Protein AF-A0A1V6M3L2-F1 (afdb_monomer_lite)

Secondary structure (DSSP, 8-state):
-HHHHHHHHHHHSS---EEE--GGG-SHHHHHHHHHTT-EEE---TTHHHHHTT-TTSGGGTTSGGGEEEETTTTEEEE---------

pLDDT: mean 89.03, std 13.83, range [39.44, 98.56]

Structure (mmCIF, N/CA/C/O backbone):
data_AF-A0A1V6M3L2-F1
#
_entry.id   AF-A0A1V6M3L2-F1
#
loop_
_atom_site.group_PDB
_atom_site.id
_atom_site.type_symbol
_atom_site.label_atom_id
_atom_site.label_alt_id
_atom_site.label_comp_id
_atom_site.label_asym_id
_atom_site.label_entity_id
_atom_site.label_seq_id
_atom_site.pdbx_PDB_ins_code
_atom_site.Cartn_x
_atom_site.Cartn_y
_atom_site.Cartn_z
_atom_site.occupancy
_atom_site.B_iso_or_equiv
_atom_site.auth_seq_id
_atom_site.auth_comp_id
_atom_site.auth_asym_id
_atom_site.auth_atom_id
_atom_site.pdbx_PDB_model_num
ATOM 1 N N . MET A 1 1 ? 2.131 0.697 9.843 1.00 93.44 1 MET A N 1
ATOM 2 C CA . MET A 1 1 ? 0.720 0.969 10.192 1.00 93.44 1 MET A CA 1
ATOM 3 C C . MET A 1 1 ? 0.216 0.106 11.336 1.00 93.44 1 MET A C 1
ATOM 5 O O . MET A 1 1 ? -0.455 0.655 12.196 1.00 93.44 1 MET A O 1
ATOM 9 N N . LYS A 1 2 ? 0.561 -1.190 11.388 1.00 97.19 2 LYS A N 1
ATOM 10 C CA . LYS A 1 2 ? 0.191 -2.107 12.480 1.00 97.19 2 LYS A CA 1
ATOM 11 C C . LYS A 1 2 ? 0.144 -1.474 13.887 1.00 97.19 2 LYS A C 1
ATOM 13 O O . LYS A 1 2 ? -0.933 -1.490 14.471 1.00 97.19 2 LYS A O 1
ATOM 18 N N . PRO A 1 3 ? 1.221 -0.840 14.403 1.00 97.38 3 PRO A N 1
ATOM 19 C CA . PRO A 1 3 ? 1.193 -0.277 15.757 1.00 97.38 3 PRO A CA 1
ATOM 20 C C . PRO A 1 3 ? 0.152 0.839 15.935 1.00 97.38 3 PRO A C 1
ATOM 22 O O . PRO A 1 3 ? -0.440 0.962 16.999 1.00 97.38 3 PRO A O 1
ATOM 25 N N . VAL A 1 4 ? -0.104 1.636 14.893 1.00 97.00 4 VAL A N 1
ATOM 26 C CA . VAL A 1 4 ? -1.088 2.729 14.931 1.00 97.00 4 VAL A CA 1
ATOM 27 C C . VAL A 1 4 ? -2.513 2.177 14.958 1.00 97.00 4 VAL A C 1
ATOM 29 O O . VAL A 1 4 ? -3.338 2.669 15.727 1.00 97.00 4 VAL A O 1
ATOM 32 N N . ILE A 1 5 ? -2.796 1.137 14.165 1.00 97.94 5 ILE A N 1
ATOM 33 C CA . ILE A 1 5 ? -4.109 0.478 14.153 1.00 97.94 5 ILE A CA 1
ATOM 34 C C . ILE A 1 5 ? -4.365 -0.205 15.498 1.00 97.94 5 ILE A C 1
ATOM 36 O O . ILE A 1 5 ? -5.373 0.080 16.132 1.00 97.94 5 ILE A O 1
ATOM 40 N N . GLU A 1 6 ? -3.431 -1.028 15.982 1.00 98.12 6 GLU A N 1
ATOM 41 C CA . GLU A 1 6 ? -3.587 -1.745 17.258 1.00 98.12 6 GLU A CA 1
ATOM 42 C C . GLU A 1 6 ? -3.780 -0.781 18.437 1.00 98.12 6 GLU A C 1
ATOM 44 O O . GLU A 1 6 ? -4.633 -1.007 19.297 1.00 98.12 6 GLU A O 1
ATOM 49 N N . GLN A 1 7 ? -3.041 0.333 18.459 1.00 98.56 7 GLN A N 1
ATOM 50 C CA . GLN A 1 7 ? -3.214 1.345 19.495 1.00 98.56 7 GLN A CA 1
ATOM 51 C C . GLN A 1 7 ? -4.561 2.072 19.378 1.00 98.56 7 GLN A C 1
ATOM 53 O O . GLN A 1 7 ? -5.183 2.358 20.399 1.00 98.56 7 GLN A O 1
ATOM 58 N N . THR A 1 8 ? -5.029 2.358 18.160 1.00 98.12 8 THR A N 1
ATOM 59 C CA . THR A 1 8 ? -6.345 2.975 17.928 1.00 98.12 8 THR A CA 1
ATOM 60 C C . THR A 1 8 ? -7.471 2.075 18.427 1.00 98.12 8 THR A C 1
ATOM 62 O O . THR A 1 8 ? -8.329 2.543 19.174 1.00 98.12 8 THR A O 1
ATOM 65 N 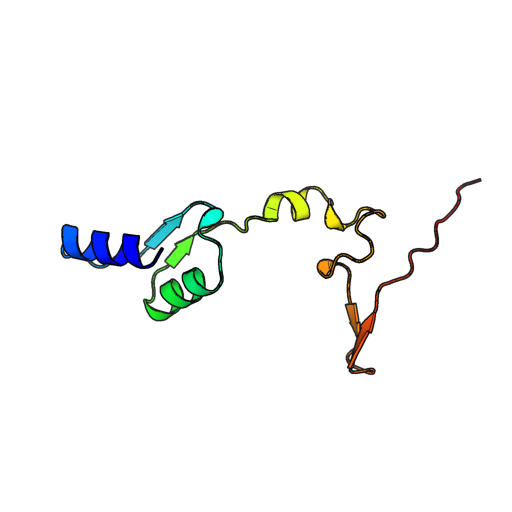N . GLU A 1 9 ? -7.441 0.784 18.093 1.00 98.19 9 GLU A N 1
ATOM 66 C CA . GLU A 1 9 ? -8.442 -0.178 18.569 1.00 98.19 9 GLU A CA 1
ATOM 67 C C . GLU A 1 9 ? -8.398 -0.328 20.093 1.00 98.19 9 GLU A C 1
ATOM 69 O O . GLU A 1 9 ? -9.435 -0.345 20.750 1.00 98.19 9 GLU A O 1
ATOM 74 N N . SER A 1 10 ? -7.200 -0.360 20.685 1.00 98.44 10 SER A N 1
ATOM 75 C CA . SER A 1 10 ? -7.034 -0.400 22.143 1.00 98.44 10 SER A CA 1
ATOM 76 C C . SER A 1 10 ? -7.587 0.856 22.828 1.00 98.44 10 SER A C 1
ATOM 78 O O . SER A 1 10 ? -8.242 0.774 23.864 1.00 98.44 10 SER A O 1
ATOM 80 N N . ASN A 1 11 ? -7.383 2.037 22.246 1.00 98.56 11 ASN A N 1
ATOM 81 C CA . ASN A 1 11 ? -7.856 3.291 22.834 1.00 98.56 11 ASN A CA 1
ATOM 82 C C . ASN A 1 11 ? -9.373 3.471 22.712 1.00 98.56 11 ASN A C 1
ATOM 84 O O . ASN A 1 11 ? -9.998 4.032 23.608 1.00 98.56 11 ASN A O 1
ATOM 88 N N . THR A 1 12 ? -9.952 3.032 21.596 1.00 97.88 12 THR A N 1
ATOM 89 C CA . THR A 1 12 ? -11.371 3.250 21.275 1.00 97.88 12 THR A CA 1
ATOM 90 C C . THR A 1 12 ? -12.262 2.081 21.675 1.00 97.88 12 THR A C 1
ATOM 92 O O . THR A 1 12 ? -13.463 2.269 21.827 1.00 97.88 12 THR A O 1
ATOM 95 N N . GLN A 1 13 ? -11.682 0.893 21.878 1.00 98.12 13 GLN A N 1
ATOM 96 C CA . GLN A 1 13 ? -12.397 -0.380 22.026 1.00 98.12 13 GLN A CA 1
ATOM 97 C C . GLN A 1 13 ? -13.254 -0.739 20.796 1.00 98.12 13 GLN A C 1
ATOM 99 O O . GLN A 1 13 ? -14.143 -1.587 20.876 1.00 98.12 13 GLN A O 1
ATOM 104 N N . GLU A 1 14 ? -12.965 -0.128 19.646 1.00 97.81 14 GLU A N 1
ATOM 105 C CA . GLU A 1 14 ? -13.631 -0.380 18.372 1.00 97.81 14 GLU A CA 1
ATOM 106 C C . GLU A 1 14 ? -12.659 -0.982 17.357 1.00 97.81 14 GLU A C 1
ATOM 108 O O . GLU A 1 14 ? -11.449 -0.777 17.428 1.00 97.81 14 GLU A O 1
ATOM 113 N N . ARG A 1 15 ? -13.196 -1.739 16.395 1.00 97.56 15 ARG A N 1
ATOM 114 C CA . ARG A 1 15 ? -12.409 -2.277 15.281 1.00 97.56 15 ARG A CA 1
ATOM 115 C C . ARG A 1 15 ? -12.271 -1.243 14.178 1.00 97.56 15 ARG A C 1
ATOM 117 O O . ARG A 1 15 ? -13.270 -0.665 13.747 1.00 97.56 15 ARG A O 1
ATOM 124 N N . VAL A 1 16 ? -11.055 -1.080 13.672 1.00 98.06 16 VAL A N 1
ATOM 125 C CA . VAL A 1 16 ? -10.811 -0.266 12.481 1.00 98.06 16 VAL A CA 1
ATOM 126 C C . VAL A 1 16 ? -11.286 -1.052 11.263 1.00 98.06 16 VAL A C 1
ATOM 128 O O . VAL A 1 16 ? -10.912 -2.205 11.091 1.00 98.06 16 VAL A O 1
ATOM 131 N N . LYS A 1 17 ? -12.124 -0.433 10.429 1.00 98.19 17 LYS A N 1
ATOM 132 C CA . LYS A 1 17 ? -12.627 -1.030 9.177 1.00 98.19 17 LYS A CA 1
ATOM 133 C C . LYS A 1 17 ? -11.981 -0.428 7.936 1.00 98.19 17 LYS A C 1
ATOM 135 O O . LYS A 1 17 ? -11.820 -1.113 6.936 1.00 98.19 17 LYS A O 1
ATOM 140 N N . GLU A 1 18 ? -11.589 0.836 8.031 1.00 98.12 18 GLU A N 1
ATOM 141 C CA . GLU A 1 18 ? -11.007 1.612 6.943 1.00 98.12 18 GLU A CA 1
ATOM 142 C C . GLU A 1 18 ? -9.788 2.376 7.463 1.00 98.12 18 GLU A C 1
ATOM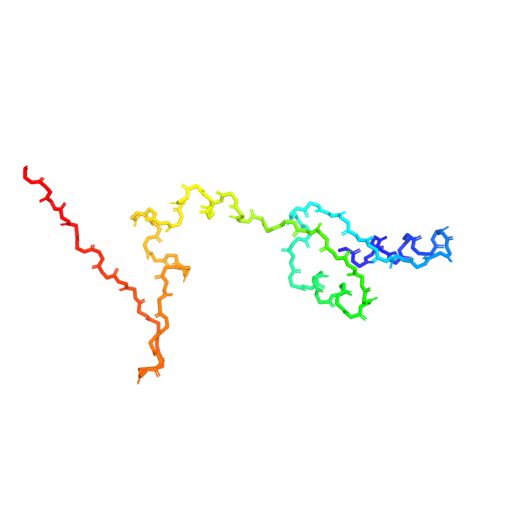 144 O O . GLU A 1 18 ? -9.793 2.879 8.592 1.00 98.12 18 GLU A O 1
ATOM 149 N N . ALA A 1 19 ? -8.743 2.476 6.645 1.00 97.06 19 ALA A N 1
ATOM 150 C CA . ALA A 1 19 ? -7.534 3.220 6.970 1.00 97.06 19 ALA A CA 1
ATOM 151 C C . ALA A 1 19 ? -7.050 4.038 5.768 1.00 97.06 19 ALA A C 1
ATOM 153 O O . ALA A 1 19 ? -6.876 3.517 4.669 1.00 97.06 19 ALA A O 1
ATOM 154 N N . VAL A 1 20 ? -6.765 5.320 5.998 1.00 97.19 20 VAL A N 1
ATOM 155 C CA . VAL A 1 20 ? -6.149 6.217 5.012 1.00 97.19 20 VAL A CA 1
ATOM 156 C C . VAL A 1 20 ? -4.798 6.662 5.555 1.00 97.19 20 VAL A C 1
ATOM 158 O O . VAL A 1 20 ? -4.709 7.097 6.704 1.00 97.19 20 VAL A O 1
ATOM 161 N N . ALA A 1 21 ? -3.743 6.549 4.751 1.00 95.62 21 ALA A N 1
ATOM 162 C CA . ALA A 1 21 ? -2.395 6.941 5.155 1.00 95.62 21 ALA A CA 1
ATOM 163 C C . ALA A 1 21 ? -1.612 7.557 3.989 1.00 95.62 21 ALA A C 1
ATOM 165 O O . ALA A 1 21 ? -1.953 7.369 2.822 1.00 95.62 21 ALA A O 1
ATOM 166 N N . ASP A 1 22 ? -0.552 8.299 4.310 1.00 94.69 22 ASP A N 1
ATOM 167 C CA . ASP A 1 22 ? 0.379 8.808 3.304 1.00 94.69 22 ASP A CA 1
ATOM 168 C C . ASP A 1 22 ? 1.220 7.684 2.670 1.00 94.69 22 ASP A C 1
ATOM 170 O O . ASP A 1 22 ? 1.264 6.547 3.148 1.00 94.69 22 ASP A O 1
ATOM 174 N N . CYS A 1 23 ? 1.925 8.012 1.586 1.00 92.44 23 CYS A N 1
ATOM 175 C CA . CYS A 1 23 ? 2.709 7.042 0.826 1.00 92.44 23 CYS A CA 1
ATOM 176 C C . CYS A 1 23 ? 3.892 6.426 1.591 1.00 92.44 23 CYS A C 1
ATOM 178 O O . CYS A 1 23 ? 4.378 5.368 1.199 1.00 92.44 23 CYS A O 1
ATOM 180 N N . GLY A 1 24 ? 4.334 7.014 2.707 1.00 92.88 24 GLY A N 1
ATOM 181 C CA . GLY A 1 24 ? 5.343 6.419 3.587 1.00 92.88 24 GLY A CA 1
ATOM 182 C C . GLY A 1 24 ? 4.864 5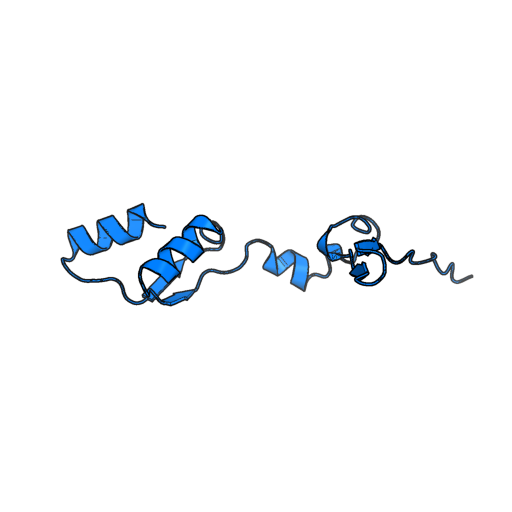.127 4.257 1.00 92.88 24 GLY A C 1
ATOM 183 O O . GLY A 1 24 ? 5.675 4.308 4.695 1.00 92.88 24 GLY A O 1
ATOM 184 N N . TYR A 1 25 ? 3.550 4.894 4.289 1.00 94.62 25 TYR A N 1
ATOM 185 C CA . TYR A 1 25 ? 2.957 3.634 4.727 1.00 94.62 25 TYR A CA 1
ATOM 186 C C . TYR A 1 25 ? 2.809 2.603 3.599 1.00 94.62 25 TYR A C 1
ATOM 188 O O . TYR A 1 25 ? 2.451 1.460 3.892 1.00 94.62 25 TYR A O 1
ATOM 196 N N . GLY A 1 26 ? 3.108 2.963 2.348 1.00 93.00 26 GLY A N 1
ATOM 197 C CA . GLY A 1 26 ? 2.938 2.118 1.168 1.00 93.00 26 GLY A CA 1
ATOM 198 C C . GLY A 1 26 ? 4.029 1.060 1.026 1.00 93.00 26 GLY A C 1
ATOM 199 O O . GLY A 1 26 ? 4.900 1.164 0.170 1.00 93.00 26 GLY A O 1
ATOM 200 N N . ASN A 1 27 ? 4.010 0.037 1.879 1.00 92.31 27 ASN A N 1
ATOM 201 C CA . ASN A 1 27 ? 4.942 -1.087 1.806 1.00 92.31 27 ASN A CA 1
ATOM 202 C C . ASN A 1 27 ? 4.230 -2.431 1.984 1.00 92.31 27 ASN A C 1
ATOM 204 O O . ASN A 1 27 ? 3.146 -2.502 2.560 1.00 92.31 27 ASN A O 1
ATOM 208 N N . TYR A 1 28 ? 4.875 -3.502 1.515 1.00 93.94 28 TYR A N 1
ATOM 209 C CA . TYR A 1 28 ? 4.305 -4.850 1.511 1.00 93.94 28 TYR A CA 1
ATOM 210 C C . TYR A 1 28 ? 3.804 -5.299 2.890 1.00 93.94 28 TYR A C 1
ATOM 212 O O . TYR A 1 28 ? 2.660 -5.718 3.013 1.00 93.94 28 TYR A O 1
ATOM 220 N N . ALA A 1 29 ? 4.616 -5.141 3.941 1.00 95.94 29 ALA A N 1
ATOM 221 C CA . ALA A 1 29 ? 4.246 -5.566 5.295 1.00 95.94 29 ALA A CA 1
ATOM 222 C C . ALA A 1 29 ? 2.983 -4.856 5.812 1.00 95.94 29 ALA A C 1
ATOM 224 O O . ALA A 1 29 ? 2.201 -5.412 6.580 1.00 95.94 29 ALA A O 1
ATOM 225 N N . ASN A 1 30 ? 2.782 -3.609 5.395 1.00 95.56 30 ASN A N 1
ATOM 226 C CA . ASN A 1 30 ? 1.599 -2.830 5.711 1.00 95.56 30 ASN A CA 1
ATOM 227 C C . ASN A 1 30 ? 0.369 -3.301 4.910 1.00 95.56 30 ASN A C 1
ATOM 229 O O . ASN A 1 30 ? -0.697 -3.449 5.504 1.00 95.56 30 ASN A O 1
ATOM 233 N N . TYR A 1 31 ? 0.506 -3.571 3.610 1.00 95.19 31 TYR A N 1
ATOM 234 C CA . TYR A 1 31 ? -0.589 -4.108 2.790 1.00 95.19 31 TYR A CA 1
ATOM 235 C C . TYR A 1 31 ? -1.036 -5.493 3.260 1.00 95.19 31 TYR A C 1
ATOM 237 O O . TYR A 1 31 ? -2.225 -5.716 3.467 1.00 95.19 31 TYR A O 1
ATOM 245 N N . GLU A 1 32 ? -0.079 -6.379 3.527 1.00 97.31 32 GLU A N 1
ATOM 246 C CA . GLU A 1 32 ? -0.335 -7.720 4.052 1.00 97.31 32 GLU A CA 1
ATOM 247 C C . GLU A 1 32 ? -1.061 -7.657 5.405 1.00 97.31 32 GLU A C 1
ATOM 249 O O . GLU A 1 32 ? -2.006 -8.403 5.648 1.00 97.31 32 GLU A O 1
ATOM 254 N N . TYR A 1 33 ? -0.674 -6.723 6.281 1.00 97.81 33 TYR A N 1
ATOM 255 C CA . TYR A 1 33 ? -1.361 -6.526 7.556 1.00 97.81 33 TYR A CA 1
ATOM 256 C C . TYR A 1 33 ? -2.822 -6.083 7.385 1.00 97.81 33 TYR A C 1
ATOM 258 O O . TYR A 1 33 ? -3.689 -6.583 8.100 1.00 97.81 33 TYR A O 1
ATOM 266 N N . LEU A 1 34 ? -3.102 -5.148 6.471 1.00 97.19 34 LEU A N 1
ATOM 267 C CA . LEU A 1 34 ? -4.470 -4.703 6.184 1.00 97.19 34 LEU A CA 1
ATOM 268 C C . LEU A 1 34 ? -5.330 -5.837 5.635 1.00 97.19 34 LEU A C 1
ATOM 270 O O . LEU A 1 34 ? -6.441 -6.040 6.115 1.00 97.19 34 LEU A O 1
ATOM 274 N N . GLU A 1 35 ? -4.791 -6.595 4.679 1.00 97.38 35 GLU A N 1
ATOM 275 C CA . GLU A 1 35 ? -5.468 -7.735 4.063 1.00 97.38 35 GLU A CA 1
ATOM 276 C C . GLU A 1 35 ? -5.803 -8.809 5.105 1.00 97.38 35 GLU A C 1
ATOM 278 O O . GLU A 1 35 ? -6.956 -9.210 5.233 1.00 97.38 35 GLU A O 1
ATOM 283 N N . GLN A 1 36 ? -4.831 -9.201 5.936 1.00 97.88 36 GLN A N 1
ATOM 284 C CA . GLN A 1 36 ? -5.034 -10.174 7.019 1.00 97.88 36 GLN A CA 1
ATOM 285 C C . GLN A 1 36 ? -6.069 -9.730 8.061 1.00 97.88 36 GLN A C 1
ATOM 287 O O . GLN A 1 36 ? -6.625 -10.566 8.776 1.00 97.88 36 GLN A O 1
ATOM 292 N N . LYS A 1 37 ? -6.271 -8.420 8.215 1.00 97.62 37 LYS A N 1
ATOM 293 C CA . LYS A 1 37 ? -7.224 -7.834 9.164 1.00 97.62 37 LYS A CA 1
ATOM 294 C C . LYS A 1 37 ? -8.551 -7.448 8.520 1.00 97.62 37 LYS A C 1
ATOM 296 O O . LYS A 1 37 ? -9.415 -6.963 9.244 1.00 97.62 37 LYS A O 1
ATOM 301 N N . GLU A 1 38 ? -8.702 -7.669 7.214 1.00 98.06 38 GLU A N 1
ATOM 302 C CA . GLU A 1 38 ? -9.877 -7.278 6.430 1.00 98.06 38 GLU A CA 1
ATOM 303 C C . GLU A 1 38 ? -10.199 -5.775 6.566 1.00 98.06 38 GLU A C 1
ATOM 305 O O . GLU A 1 38 ? -11.358 -5.373 6.655 1.00 98.06 38 GLU A O 1
ATOM 310 N N . ILE A 1 39 ? -9.156 -4.936 6.609 1.00 98.19 39 ILE A N 1
ATOM 311 C CA . ILE A 1 39 ? -9.266 -3.474 6.701 1.00 98.19 39 ILE A CA 1
ATOM 312 C C . ILE A 1 39 ? -9.090 -2.882 5.305 1.00 98.19 39 ILE A C 1
ATOM 314 O O . ILE A 1 39 ? -8.066 -3.100 4.656 1.00 98.19 39 ILE A O 1
ATOM 318 N N . GLU A 1 40 ? -10.053 -2.081 4.857 1.00 98.19 40 GLU A N 1
ATOM 319 C CA . GLU A 1 40 ? -9.963 -1.396 3.571 1.00 98.19 40 GLU A CA 1
ATOM 320 C C . GLU A 1 40 ? -8.956 -0.237 3.651 1.00 98.19 40 GLU A C 1
ATOM 322 O O . GLU A 1 40 ? -9.124 0.724 4.405 1.00 98.19 40 GLU A O 1
ATOM 327 N N . GLY A 1 41 ? -7.859 -0.353 2.902 1.00 95.62 41 GLY A N 1
ATOM 328 C CA . GLY A 1 41 ? -6.744 0.587 2.951 1.00 95.62 41 GLY A CA 1
ATOM 329 C C . GLY A 1 41 ? -6.629 1.476 1.724 1.00 95.62 41 GLY A C 1
ATOM 330 O O . GLY A 1 41 ? -6.524 0.986 0.603 1.00 95.62 41 GLY A O 1
ATOM 331 N N . TYR A 1 42 ? -6.507 2.780 1.952 1.00 95.56 42 TYR A N 1
ATOM 332 C CA . TYR A 1 42 ? -6.223 3.783 0.930 1.00 95.56 42 TYR A CA 1
ATOM 333 C C . TYR A 1 42 ? -4.842 4.389 1.190 1.00 95.56 42 TYR A C 1
ATOM 335 O O . TYR A 1 42 ? -4.696 5.358 1.940 1.00 95.56 42 TYR A O 1
ATOM 343 N N . VAL A 1 43 ? -3.813 3.788 0.590 1.00 94.00 43 VAL A N 1
ATOM 344 C CA . VAL A 1 43 ? -2.414 4.204 0.758 1.00 94.00 43 VAL A CA 1
ATOM 345 C C . VAL A 1 43 ? -1.787 4.415 -0.622 1.00 94.00 43 VAL A C 1
ATOM 347 O O . VAL A 1 43 ? -1.690 3.459 -1.391 1.00 94.00 43 VAL A O 1
ATOM 350 N N . PRO A 1 44 ? -1.387 5.648 -0.979 1.00 90.62 44 PRO A N 1
ATOM 351 C CA . PRO A 1 44 ? -0.781 5.919 -2.276 1.00 90.62 44 PRO A CA 1
ATOM 352 C C . PRO A 1 44 ? 0.586 5.247 -2.431 1.00 90.62 44 PRO A C 1
ATOM 354 O O . PRO A 1 44 ? 1.374 5.190 -1.489 1.00 90.62 44 PRO A O 1
ATOM 357 N N . ASP A 1 45 ? 0.905 4.831 -3.654 1.00 87.12 45 ASP A N 1
ATOM 358 C CA . ASP A 1 45 ? 2.251 4.398 -4.026 1.00 87.12 45 ASP A CA 1
ATOM 359 C C . ASP A 1 45 ? 3.239 5.586 -3.961 1.00 87.12 45 ASP A C 1
ATOM 361 O O . ASP A 1 45 ? 2.961 6.677 -4.473 1.00 87.12 45 ASP A O 1
ATOM 365 N N . SER A 1 46 ? 4.398 5.394 -3.321 1.00 87.94 46 SER A N 1
ATOM 366 C CA . SER A 1 46 ? 5.420 6.441 -3.142 1.00 87.94 46 SER A CA 1
ATOM 367 C C . SER A 1 46 ? 6.050 6.922 -4.446 1.00 87.94 46 SER A C 1
ATOM 369 O O . SER A 1 46 ? 6.524 8.058 -4.533 1.00 87.94 46 SER A O 1
ATOM 371 N N . ASN A 1 47 ? 6.033 6.077 -5.467 1.00 88.69 47 ASN A N 1
ATOM 372 C CA . ASN A 1 47 ? 6.641 6.295 -6.765 1.00 88.69 47 ASN A CA 1
ATOM 373 C C . ASN A 1 47 ? 5.618 6.760 -7.810 1.00 88.69 47 ASN A C 1
ATOM 375 O O . ASN A 1 47 ? 5.990 7.082 -8.940 1.00 88.69 47 ASN A O 1
ATOM 379 N N . PHE A 1 48 ? 4.344 6.906 -7.423 1.00 86.50 48 PHE A N 1
ATOM 380 C CA . PHE A 1 48 ? 3.250 7.339 -8.293 1.00 86.50 48 PHE A CA 1
ATOM 381 C C . PHE A 1 48 ? 3.578 8.582 -9.129 1.00 86.50 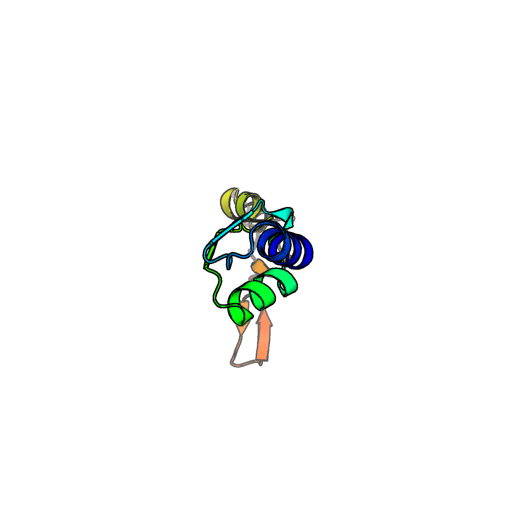48 PHE A C 1
ATOM 383 O O . PHE A 1 48 ? 3.276 8.631 -10.322 1.00 86.50 48 PHE A O 1
ATOM 390 N N . GLN A 1 49 ? 4.233 9.583 -8.531 1.00 87.06 49 GLN A N 1
ATOM 391 C CA . GLN A 1 49 ? 4.606 10.799 -9.259 1.00 87.06 49 GLN A CA 1
ATOM 392 C C . GLN A 1 49 ? 5.677 10.542 -10.323 1.00 87.06 49 GLN A C 1
ATOM 394 O O . GLN A 1 49 ? 5.583 11.126 -11.397 1.00 87.06 49 GLN A O 1
ATOM 399 N N . GLN A 1 50 ? 6.648 9.660 -10.058 1.00 89.38 50 GLN A N 1
ATOM 400 C CA . GLN A 1 50 ? 7.693 9.313 -11.027 1.00 89.38 50 GLN A CA 1
ATOM 401 C C . GLN A 1 50 ? 7.118 8.534 -12.214 1.00 89.38 50 GLN A C 1
ATOM 403 O O . GLN A 1 50 ? 7.463 8.828 -13.358 1.00 89.38 50 GLN A O 1
ATOM 408 N N . TYR A 1 51 ? 6.187 7.606 -11.957 1.00 86.69 51 TYR A N 1
ATOM 409 C CA . TYR A 1 51 ? 5.442 6.925 -13.021 1.00 86.69 51 TYR A CA 1
ATOM 410 C C . TYR A 1 51 ? 4.642 7.926 -13.861 1.00 86.69 51 TYR A C 1
ATOM 412 O O . TYR A 1 51 ? 4.706 7.919 -15.085 1.00 86.69 51 TYR A O 1
ATOM 420 N N . LYS A 1 52 ? 3.912 8.841 -13.210 1.00 88.25 52 LYS A N 1
ATOM 421 C CA . LYS A 1 52 ? 3.071 9.824 -13.905 1.00 88.25 52 LYS A CA 1
ATOM 422 C C . LYS A 1 52 ? 3.880 10.832 -14.727 1.00 88.25 52 LYS A C 1
ATOM 424 O O . LYS A 1 52 ? 3.406 11.277 -15.770 1.00 88.25 52 LYS A O 1
ATOM 429 N N . SER A 1 53 ? 5.058 11.234 -14.253 1.00 91.88 53 SER A N 1
ATOM 430 C CA . SER A 1 53 ? 5.897 12.222 -14.938 1.00 91.88 53 SER A CA 1
ATOM 431 C C . SER A 1 53 ? 6.671 11.654 -16.124 1.00 91.88 53 SER A C 1
ATOM 433 O O . SER A 1 53 ? 7.325 12.421 -16.829 1.00 91.88 53 SER A O 1
ATOM 435 N N . GLY A 1 54 ? 6.632 10.340 -16.340 1.00 89.56 54 GLY A N 1
ATOM 436 C CA . GLY A 1 54 ? 7.456 9.700 -17.352 1.00 89.56 54 GLY A CA 1
ATOM 437 C C . GLY A 1 54 ? 8.933 9.588 -16.939 1.00 89.56 54 GLY A C 1
ATOM 438 O O . GLY A 1 54 ? 9.813 9.574 -17.801 1.00 89.56 54 GLY A O 1
ATOM 439 N N . GLU A 1 55 ? 9.241 9.648 -15.632 1.00 91.81 55 GLU A N 1
ATOM 440 C CA . GLU A 1 55 ? 10.629 9.732 -15.154 1.00 91.81 55 GLU A CA 1
ATOM 441 C C . GLU A 1 55 ? 11.418 8.479 -15.530 1.00 91.81 55 GLU A C 1
ATOM 443 O O . GLU A 1 55 ? 12.556 8.572 -15.993 1.00 91.81 55 GLU A O 1
ATOM 448 N N . TYR A 1 56 ? 10.806 7.308 -15.367 1.00 88.50 56 TYR A N 1
ATOM 449 C CA . TYR A 1 56 ? 11.459 6.031 -15.633 1.00 88.50 56 TYR A CA 1
ATOM 450 C C . TYR A 1 56 ? 11.573 5.719 -17.126 1.00 88.50 56 TYR A C 1
ATOM 452 O O . TYR A 1 56 ? 12.421 4.919 -17.508 1.00 88.50 56 TYR A O 1
ATOM 460 N N . GLU A 1 57 ? 10.801 6.384 -17.983 1.00 87.12 57 GLU A N 1
ATOM 461 C CA . GLU A 1 57 ? 10.863 6.256 -19.440 1.00 87.12 57 GLU A CA 1
ATOM 462 C C . GLU A 1 57 ? 11.982 7.090 -20.081 1.00 87.12 57 GLU A C 1
ATOM 464 O O . GLU A 1 57 ? 12.254 6.934 -21.277 1.00 87.12 57 GLU A O 1
ATOM 469 N N . LYS A 1 58 ? 12.641 7.975 -19.320 1.00 88.56 58 LYS A N 1
ATOM 470 C CA . LYS A 1 58 ? 13.802 8.738 -19.800 1.00 88.56 58 LYS A CA 1
ATOM 471 C C . LYS A 1 58 ? 14.963 7.805 -20.155 1.00 88.56 58 LYS A C 1
ATOM 473 O O . LYS A 1 58 ? 15.186 6.796 -19.491 1.00 88.56 58 LYS A O 1
ATOM 478 N N . GLU A 1 59 ? 15.770 8.192 -21.147 1.00 87.56 59 GLU A N 1
ATOM 479 C CA . GLU A 1 59 ? 16.936 7.404 -21.597 1.00 87.56 59 GLU A CA 1
ATOM 480 C C . GLU A 1 59 ? 17.939 7.134 -20.461 1.00 87.56 59 GLU A C 1
ATOM 482 O O . GLU A 1 59 ? 18.514 6.052 -20.379 1.00 87.56 59 GLU A O 1
ATOM 487 N N . GLU A 1 60 ? 18.099 8.083 -19.536 1.00 89.75 60 GLU A N 1
ATOM 488 C CA . GLU A 1 60 ? 18.943 7.936 -18.340 1.00 89.75 60 GLU A CA 1
ATOM 489 C C . GLU A 1 60 ? 18.491 6.770 -17.442 1.00 89.75 60 GLU A C 1
ATOM 491 O O . GLU A 1 60 ? 19.313 6.120 -16.800 1.00 89.75 60 GLU A O 1
ATOM 496 N N . ASN A 1 61 ? 17.195 6.447 -17.467 1.00 88.81 61 ASN A N 1
ATOM 497 C CA . ASN A 1 61 ? 16.565 5.376 -16.700 1.00 88.81 61 ASN A CA 1
ATOM 498 C C . ASN A 1 61 ? 16.292 4.119 -17.545 1.00 88.81 61 ASN A C 1
ATOM 500 O O . ASN A 1 61 ? 15.531 3.246 -17.130 1.00 88.81 61 ASN A O 1
ATOM 504 N N . ARG A 1 62 ? 16.948 3.954 -18.704 1.00 85.62 62 ARG A N 1
ATOM 505 C CA . ARG A 1 62 ? 16.743 2.799 -19.60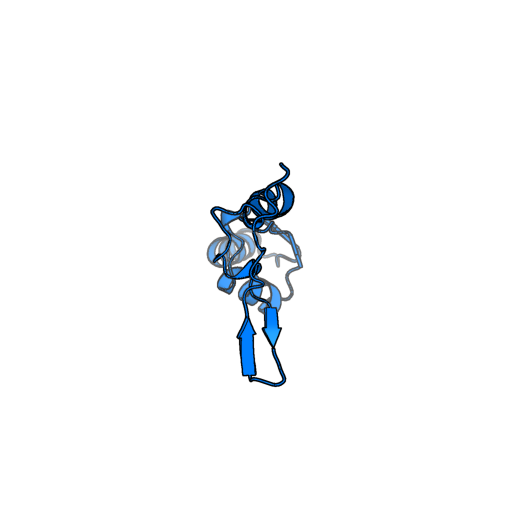6 1.00 85.62 62 ARG A CA 1
ATOM 506 C C . ARG A 1 62 ? 16.858 1.426 -18.933 1.00 85.62 62 ARG A C 1
ATOM 508 O O . ARG A 1 62 ? 16.190 0.489 -19.354 1.00 85.62 62 ARG A O 1
ATOM 515 N N . TYR A 1 63 ? 17.696 1.304 -17.900 1.00 89.25 63 TYR A N 1
ATOM 516 C CA . TYR A 1 63 ? 17.908 0.058 -17.152 1.00 89.25 63 TYR A CA 1
ATOM 517 C C . TYR A 1 63 ? 17.095 -0.024 -15.852 1.00 89.25 63 TYR A C 1
ATOM 519 O O . TYR A 1 63 ? 17.322 -0.918 -15.041 1.00 89.25 63 TYR A O 1
ATOM 527 N N . HIS A 1 64 ? 16.150 0.893 -15.638 1.00 90.12 64 HIS A N 1
ATOM 528 C CA . HIS A 1 64 ? 15.185 0.772 -14.555 1.00 90.12 64 HIS A CA 1
ATOM 529 C C . HIS A 1 64 ? 14.321 -0.477 -14.780 1.00 90.12 64 HIS A C 1
ATOM 531 O O . HIS A 1 64 ? 13.842 -0.715 -15.888 1.00 90.12 64 HIS A O 1
ATOM 537 N N . TYR A 1 65 ? 14.117 -1.277 -13.732 1.00 87.94 65 TYR A N 1
ATOM 538 C CA . TYR A 1 65 ? 13.457 -2.586 -13.825 1.00 87.94 65 TYR A CA 1
ATOM 539 C C . TYR A 1 65 ? 12.035 -2.509 -14.404 1.00 87.94 65 TYR A C 1
ATOM 541 O O . TYR A 1 65 ? 11.581 -3.455 -15.038 1.00 87.94 65 TYR A O 1
ATOM 549 N N . SER A 1 66 ? 11.338 -1.378 -14.239 1.00 87.00 66 SER A N 1
ATOM 550 C CA . SER A 1 66 ? 10.002 -1.169 -14.820 1.00 87.00 66 SER A CA 1
ATOM 551 C C . SER A 1 66 ? 10.000 -1.173 -16.352 1.00 87.00 66 SER A C 1
ATOM 553 O O . SER A 1 66 ? 8.949 -1.356 -16.956 1.00 87.00 66 SER A O 1
ATOM 555 N N . ASN A 1 67 ? 11.160 -0.968 -16.982 1.00 88.69 67 ASN A N 1
ATOM 556 C CA . ASN A 1 67 ? 11.325 -0.997 -18.434 1.00 88.69 67 ASN A CA 1
ATOM 557 C C . ASN A 1 67 ? 11.646 -2.402 -18.963 1.00 88.69 67 ASN A C 1
ATOM 559 O O . ASN A 1 67 ? 11.829 -2.579 -20.169 1.00 88.69 67 ASN A O 1
ATOM 563 N N . PHE A 1 68 ? 11.763 -3.396 -18.080 1.00 91.25 68 PHE A N 1
ATOM 564 C CA . PHE A 1 68 ? 12.110 -4.756 -18.465 1.00 91.25 68 PHE A CA 1
ATOM 565 C C . PHE A 1 68 ? 10.843 -5.491 -18.889 1.00 91.25 68 PHE A C 1
ATOM 567 O O . PHE A 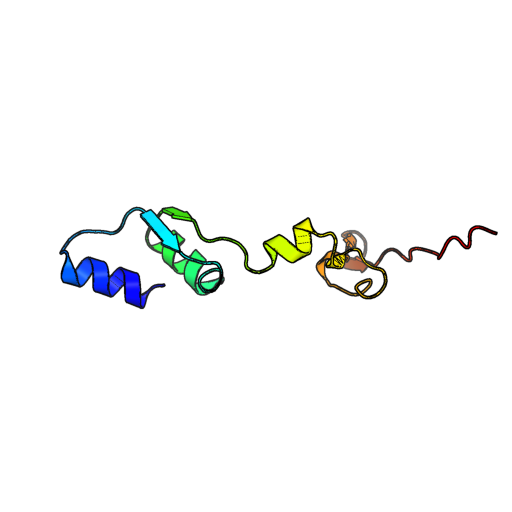1 68 ? 9.827 -5.466 -18.197 1.00 91.25 68 PHE A O 1
ATOM 574 N N . GLN A 1 69 ? 10.908 -6.179 -20.023 1.00 90.25 69 GLN A N 1
ATOM 575 C CA . GLN A 1 69 ? 9.824 -7.025 -20.504 1.00 90.25 69 GLN A CA 1
ATOM 576 C C . GLN A 1 69 ? 10.186 -8.481 -20.251 1.00 90.25 69 GLN A C 1
ATOM 578 O O . GLN A 1 69 ? 11.278 -8.922 -20.605 1.00 90.25 69 GLN A O 1
ATOM 583 N N . TYR A 1 70 ? 9.282 -9.229 -19.626 1.00 92.06 70 TYR A N 1
ATOM 584 C CA . TYR A 1 70 ? 9.487 -10.654 -19.408 1.00 92.06 70 TYR A CA 1
ATOM 585 C C . TYR A 1 70 ? 9.210 -11.440 -20.699 1.00 92.06 70 TYR A C 1
ATOM 587 O O . TYR A 1 70 ? 8.105 -11.402 -21.241 1.00 92.06 70 TYR A O 1
ATOM 595 N N . ASP A 1 71 ? 10.221 -12.159 -21.184 1.00 92.31 71 ASP A N 1
ATOM 596 C CA . ASP A 1 71 ? 10.146 -13.104 -22.295 1.00 92.31 71 ASP A CA 1
ATOM 597 C C . ASP A 1 71 ? 9.936 -14.520 -21.743 1.00 92.31 71 ASP A C 1
ATOM 599 O O . ASP A 1 71 ? 10.881 -15.210 -21.351 1.00 92.31 71 ASP A O 1
ATOM 603 N N . SER A 1 72 ? 8.676 -14.958 -21.743 1.00 94.44 72 SER A N 1
ATOM 604 C CA . SER A 1 72 ? 8.286 -16.294 -21.270 1.00 94.44 72 SER A CA 1
ATOM 605 C C . SER A 1 72 ? 8.873 -17.453 -22.085 1.00 94.44 72 SER A C 1
ATOM 607 O O . SER A 1 72 ? 9.015 -18.548 -21.552 1.00 94.44 72 SER A O 1
ATOM 609 N N . ALA A 1 73 ? 9.244 -17.245 -23.355 1.00 95.25 73 ALA A N 1
ATOM 610 C CA . ALA A 1 73 ? 9.815 -18.308 -24.185 1.00 95.25 73 ALA A CA 1
ATOM 611 C C . ALA A 1 73 ? 11.277 -18.596 -23.818 1.00 95.25 73 ALA A C 1
ATOM 613 O O . ALA A 1 73 ? 11.761 -19.711 -24.011 1.00 95.25 73 ALA A O 1
ATOM 614 N N . ARG A 1 74 ? 11.981 -17.582 -23.306 1.00 93.38 74 ARG A N 1
ATOM 615 C CA . ARG A 1 74 ? 13.386 -17.666 -22.886 1.00 93.38 74 ARG A CA 1
ATOM 616 C C . ARG A 1 74 ? 13.569 -17.701 -21.369 1.00 93.38 74 ARG A C 1
ATOM 618 O O . ARG A 1 74 ? 14.708 -17.793 -20.927 1.00 93.38 74 ARG A O 1
ATOM 625 N N . ASP A 1 75 ? 12.477 -17.587 -20.613 1.00 93.81 75 ASP A N 1
ATOM 626 C CA . ASP A 1 75 ? 12.467 -17.406 -19.157 1.00 93.81 75 ASP A CA 1
ATOM 627 C C . ASP A 1 75 ? 13.453 -16.314 -18.703 1.00 93.81 75 ASP A C 1
ATOM 629 O O . ASP A 1 75 ? 14.352 -16.521 -17.889 1.00 93.81 75 ASP A O 1
ATOM 633 N N . SER A 1 76 ? 13.356 -15.138 -19.329 1.00 92.38 76 SER A N 1
ATOM 634 C CA . SER A 1 76 ? 14.329 -14.062 -19.119 1.00 92.38 76 SER A CA 1
ATOM 635 C C . SER A 1 76 ? 13.707 -12.681 -19.293 1.00 92.38 76 SER A C 1
ATOM 637 O O . SER A 1 76 ? 12.692 -12.527 -19.965 1.00 92.38 76 SER A O 1
ATOM 639 N N . TYR A 1 77 ? 14.323 -11.660 -18.699 1.00 90.56 77 TYR A N 1
ATOM 640 C CA . TYR A 1 77 ? 13.927 -10.267 -18.901 1.00 90.56 77 TYR A CA 1
ATOM 641 C C . TYR A 1 77 ? 14.760 -9.631 -20.012 1.00 90.56 77 TYR A C 1
ATOM 643 O O . TYR A 1 77 ? 15.989 -9.716 -20.002 1.00 90.56 77 TYR A O 1
ATOM 651 N N . VAL A 1 78 ? 14.092 -8.958 -20.947 1.00 88.38 78 VAL A N 1
ATOM 652 C CA . VAL A 1 78 ? 14.719 -8.227 -22.050 1.00 88.38 78 VAL A CA 1
ATOM 653 C C . VAL A 1 78 ? 14.442 -6.733 -21.928 1.00 88.38 78 VAL A C 1
ATOM 655 O O . VAL A 1 78 ? 13.340 -6.307 -21.585 1.00 88.38 78 VAL A O 1
ATOM 658 N N . VAL A 1 79 ? 15.452 -5.921 -22.234 1.00 82.81 79 VAL A N 1
ATOM 659 C CA . VAL A 1 79 ? 15.307 -4.469 -22.376 1.00 82.81 79 VAL A CA 1
ATOM 660 C C . VAL A 1 79 ? 15.271 -4.162 -23.861 1.00 82.81 79 VAL A C 1
ATOM 662 O O . VAL A 1 79 ? 16.187 -4.538 -24.593 1.00 82.81 79 VAL A O 1
ATOM 665 N N . SER A 1 80 ? 14.222 -3.486 -24.330 1.00 70.38 80 SER A N 1
ATOM 666 C CA . SER A 1 80 ? 14.171 -3.038 -25.719 1.00 70.38 80 SER A CA 1
ATOM 667 C C . SER A 1 80 ? 15.298 -2.034 -25.965 1.00 70.38 80 SER A C 1
ATOM 669 O O . SER A 1 80 ? 15.288 -0.945 -25.386 1.00 70.38 80 SER A O 1
ATOM 671 N N . GLU A 1 81 ? 16.257 -2.367 -26.830 1.00 64.75 81 GLU A N 1
ATOM 672 C CA . GLU A 1 81 ? 17.234 -1.390 -27.300 1.00 64.75 81 GLU A CA 1
ATOM 673 C C . GLU A 1 81 ? 16.508 -0.338 -28.145 1.00 64.75 81 GLU A C 1
ATOM 675 O O . GLU A 1 81 ? 16.269 -0.529 -29.340 1.00 64.75 81 GLU A O 1
ATOM 680 N N . ARG A 1 82 ? 16.131 0.794 -27.542 1.00 57.69 82 ARG A N 1
ATOM 681 C CA . ARG A 1 82 ? 15.743 1.968 -28.325 1.00 57.69 82 ARG A CA 1
ATOM 682 C C . ARG A 1 82 ? 17.003 2.442 -29.045 1.00 57.69 82 ARG A C 1
ATOM 684 O O . ARG A 1 82 ? 17.861 3.094 -28.459 1.00 57.69 82 ARG A O 1
ATOM 691 N N . LYS A 1 83 ? 17.160 2.077 -30.322 1.00 49.47 83 LYS A N 1
ATOM 692 C CA . LYS A 1 83 ? 18.172 2.709 -31.174 1.00 49.47 83 LYS A CA 1
ATOM 693 C C . LYS A 1 83 ? 17.862 4.199 -31.201 1.00 49.47 83 LYS A C 1
ATOM 695 O O . LYS A 1 83 ? 16.761 4.580 -31.590 1.00 49.47 83 LYS A O 1
ATOM 700 N N . ALA A 1 84 ? 18.828 5.025 -30.807 1.00 45.97 84 ALA A N 1
ATOM 701 C CA . ALA A 1 84 ? 18.732 6.464 -30.969 1.00 45.97 84 ALA A CA 1
ATOM 702 C C . ALA A 1 84 ? 18.493 6.769 -32.454 1.00 45.97 84 ALA A C 1
ATOM 704 O O . ALA A 1 84 ? 19.403 6.659 -33.279 1.00 45.97 84 ALA A O 1
ATOM 705 N N . THR A 1 85 ? 17.266 7.130 -32.820 1.00 40.28 85 THR A N 1
ATOM 706 C CA . THR A 1 85 ? 17.011 7.791 -34.094 1.00 40.28 85 THR A CA 1
ATOM 707 C C . THR A 1 85 ? 17.661 9.161 -34.003 1.00 40.28 85 THR A C 1
ATOM 709 O O . THR A 1 85 ? 17.086 10.097 -33.454 1.00 40.28 85 THR A O 1
ATOM 712 N N . LYS A 1 86 ? 18.893 9.277 -34.509 1.00 43.44 86 LYS A N 1
ATOM 713 C CA . LYS A 1 86 ? 19.425 10.572 -34.929 1.00 43.44 86 LYS A CA 1
ATOM 714 C C . LYS A 1 86 ? 18.494 11.085 -36.028 1.00 43.44 86 LYS A C 1
ATOM 716 O O . LYS A 1 86 ? 18.571 10.599 -37.154 1.00 43.44 86 LYS A O 1
ATOM 721 N N . SER A 1 87 ? 17.609 12.024 -35.703 1.00 47.66 87 SER A N 1
ATOM 722 C CA . SER A 1 87 ? 17.101 12.932 -36.730 1.00 47.66 87 SER A CA 1
ATOM 723 C C . SER A 1 87 ? 18.285 13.769 -37.206 1.00 47.66 87 SER A C 1
ATOM 725 O O . SER A 1 87 ? 18.977 14.376 -36.385 1.00 47.66 87 SER A O 1
ATOM 727 N N . LEU A 1 88 ? 18.552 13.680 -38.509 1.00 39.44 88 LEU A N 1
ATOM 728 C CA . LEU A 1 88 ? 19.497 14.521 -39.243 1.00 39.44 88 LEU A CA 1
ATOM 729 C C . LEU A 1 88 ? 18.965 15.951 -39.361 1.00 39.44 88 LEU A C 1
ATOM 731 O O . LEU A 1 88 ? 17.726 16.098 -39.472 1.00 39.44 88 LEU A O 1
#

Sequence (88 aa):
MKPVIEQTESNTQERVKEAVADCGYGNYANYEYLEQKEIEGYVPDSNFQQYKSGEYEKEENRYHYSNFQYDSARDSYVVSERKATKSL

Foldseek 3Di:
DVVVQVVVCVVVVDHAQEDEDEQVCVDDVNVVVCVVSNHHYDYDHPCVVCVVVCVCVDPVNQVPPVQWDQDPVVRDTDRPPPDPPPDD

Organism: NCBI:txid392547

Radius of gyration: 20.17 Å; chains: 1; bounding box: 33×33×62 Å